Protein AF-A0A924UPP0-F1 (afdb_monomer)

Mean predicted aligned error: 12.04 Å

Radius of gyration: 32.06 Å; Cα contacts (8 Å, |Δi|>4): 84; chains: 1; bounding box: 62×45×93 Å

Solvent-accessible surface area (backbone atoms only — not comparable to full-atom values): 8945 Å² total; per-residue (Å²): 131,88,86,89,88,82,89,82,82,85,74,87,74,87,81,78,96,69,91,81,77,98,67,97,71,85,85,52,70,71,54,54,52,50,52,50,50,49,52,50,51,54,49,50,52,52,39,51,51,37,51,53,53,36,52,56,43,50,58,48,43,58,52,42,51,55,52,35,55,51,36,47,49,54,20,50,49,33,42,50,52,18,50,52,38,43,55,46,32,73,75,45,75,83,48,85,65,42,64,60,52,23,52,51,33,43,54,48,17,56,50,33,44,52,51,30,51,53,45,48,53,51,41,52,53,44,53,53,49,42,56,53,32,53,55,50,36,56,51,44,52,52,53,45,51,55,51,49,55,56,60,73,65,56,78,89,124

Foldseek 3Di:
DDDDDDDDDPDPDDDDPDDDDPDPPPDPPVVVLVVLVVVLVVLVVVLVVLVVVLVVLVVVLVVLVVVLVVLVVVLVVLVVVLVVLVVVCVVCVPPPCSVVVSVVSVVVSVVSVVVSVVSVVVSVVSVVSSVVSVVVSVVSVVVSVVSVVVSVPSDPD

Structure (mmCIF, N/CA/C/O backbone):
data_AF-A0A924UPP0-F1
#
_entry.id   AF-A0A924UPP0-F1
#
loop_
_atom_site.group_PDB
_atom_site.id
_atom_site.type_symbol
_atom_site.label_atom_id
_atom_site.label_alt_id
_atom_site.label_comp_id
_atom_site.label_asym_id
_atom_site.label_entity_id
_atom_site.label_seq_id
_atom_site.pdbx_PDB_ins_code
_atom_site.Cartn_x
_atom_site.Cartn_y
_atom_site.Cartn_z
_atom_site.occupancy
_atom_site.B_iso_or_equiv
_atom_site.auth_seq_id
_atom_site.auth_comp_id
_atom_site.auth_asym_id
_atom_site.auth_atom_id
_atom_site.pdbx_PDB_model_num
ATOM 1 N N . MET A 1 1 ? -32.178 39.591 6.980 1.00 39.19 1 MET A N 1
ATOM 2 C CA . MET A 1 1 ? -32.104 38.114 7.074 1.00 39.19 1 MET A CA 1
ATOM 3 C C . MET A 1 1 ? -31.283 37.805 8.329 1.00 39.19 1 MET A C 1
ATOM 5 O O . MET A 1 1 ? -30.131 38.192 8.328 1.00 39.19 1 MET A O 1
ATOM 9 N N . LYS A 1 2 ? -31.765 37.350 9.505 1.00 39.91 2 LYS A N 1
ATOM 10 C CA . LYS A 1 2 ? -32.700 36.247 9.848 1.00 39.91 2 LYS A CA 1
ATOM 11 C C . LYS A 1 2 ? -32.425 35.068 8.907 1.00 39.91 2 LYS A C 1
ATOM 13 O O . LYS A 1 2 ? -32.677 35.233 7.725 1.00 39.91 2 LYS A O 1
ATOM 18 N N . ILE A 1 3 ? -31.823 33.949 9.310 1.00 42.16 3 ILE A N 1
ATOM 19 C CA . ILE A 1 3 ? -32.212 32.927 10.308 1.00 42.16 3 ILE A CA 1
ATOM 20 C C . ILE A 1 3 ? -30.894 32.155 10.618 1.00 42.16 3 ILE A C 1
ATOM 22 O O . ILE A 1 3 ? -30.130 31.924 9.693 1.00 42.16 3 ILE A O 1
ATOM 26 N N . PHE A 1 4 ? -30.448 31.890 11.850 1.00 43.75 4 PHE A N 1
ATOM 27 C CA . PHE A 1 4 ? -30.910 30.806 12.720 1.00 43.75 4 PHE A CA 1
ATOM 28 C C . PHE A 1 4 ? -30.597 31.129 14.187 1.00 43.75 4 PHE A C 1
ATOM 30 O O . PHE A 1 4 ? -29.458 31.109 14.640 1.00 43.75 4 PHE A O 1
ATOM 37 N N . SER A 1 5 ? -31.673 31.410 14.913 1.00 37.94 5 SER A N 1
ATOM 38 C CA . SER A 1 5 ? -31.786 31.347 16.364 1.00 37.94 5 SER A CA 1
ATOM 39 C C . SER A 1 5 ? -32.569 30.075 16.692 1.00 37.94 5 SER A C 1
ATOM 41 O O . SER A 1 5 ? -33.613 29.853 16.072 1.00 37.94 5 SER A O 1
ATOM 43 N N . LYS A 1 6 ? -32.032 29.261 17.613 1.00 41.94 6 LYS A N 1
ATOM 44 C CA . LYS A 1 6 ? -32.682 28.315 18.553 1.00 41.94 6 LYS A CA 1
ATOM 45 C C . LYS A 1 6 ? -31.597 27.344 19.053 1.00 41.94 6 LYS A C 1
ATOM 47 O O . LYS A 1 6 ? -31.070 26.568 18.272 1.00 41.94 6 LYS A O 1
ATOM 52 N N . ILE A 1 7 ? -31.030 27.566 20.241 1.00 48.03 7 ILE A N 1
ATOM 53 C CA . ILE A 1 7 ? -31.529 27.117 21.559 1.00 48.03 7 ILE A CA 1
ATOM 54 C C . ILE A 1 7 ? -31.444 25.593 21.708 1.00 48.03 7 ILE A C 1
ATOM 56 O O . ILE A 1 7 ? -32.293 24.879 21.186 1.00 48.03 7 ILE A O 1
ATOM 60 N N . LEU A 1 8 ? -30.465 25.145 22.500 1.00 39.69 8 LEU A N 1
ATOM 61 C CA . LEU A 1 8 ? -30.649 24.141 23.555 1.00 39.69 8 LEU A CA 1
ATOM 62 C C . LEU A 1 8 ? -29.454 24.269 24.526 1.00 39.69 8 LEU A C 1
ATOM 64 O O . LEU A 1 8 ? -28.377 23.737 24.297 1.00 39.69 8 LEU A O 1
ATOM 68 N N . SER A 1 9 ? -29.496 25.239 25.437 1.00 40.44 9 SER A N 1
ATOM 69 C CA . SER A 1 9 ? -29.880 25.000 26.838 1.00 40.44 9 SER A CA 1
ATOM 70 C C . SER A 1 9 ? -29.019 23.922 27.509 1.00 40.44 9 SER A C 1
ATOM 72 O O . SER A 1 9 ? -29.487 22.821 27.780 1.00 40.44 9 SER A O 1
ATOM 74 N N . PHE A 1 10 ? -27.765 24.267 27.821 1.00 39.28 10 PHE A N 1
ATOM 75 C CA . PHE A 1 10 ? -26.988 23.592 28.865 1.00 39.28 10 PHE A CA 1
ATOM 76 C C . PHE A 1 10 ? -27.615 23.979 30.215 1.00 39.28 10 PHE A C 1
ATOM 78 O O . PHE A 1 10 ? -27.230 24.953 30.859 1.00 39.28 10 PHE A O 1
ATOM 85 N N . GLY A 1 11 ? -28.694 23.280 30.568 1.00 41.22 11 GLY A N 1
ATOM 86 C CA . GLY A 1 11 ? -29.394 23.432 31.835 1.00 41.22 11 GLY A CA 1
ATOM 87 C C . GLY A 1 11 ? -28.539 22.888 32.968 1.00 41.22 11 GLY A C 1
ATOM 88 O O . GLY A 1 11 ? -28.513 21.689 33.220 1.00 41.22 11 GLY A O 1
ATOM 89 N N . LEU A 1 12 ? -27.850 23.794 33.652 1.00 48.34 12 LEU A N 1
ATOM 90 C CA . LEU A 1 12 ? -27.335 23.595 34.997 1.00 48.34 12 LEU A CA 1
ATOM 91 C C . LEU A 1 12 ? -28.553 23.592 35.936 1.00 48.34 12 LEU A C 1
ATOM 93 O O . LEU A 1 12 ? -29.076 24.652 36.271 1.00 48.34 12 LEU A O 1
ATOM 97 N N . ILE A 1 13 ? -29.050 22.405 36.298 1.00 45.47 13 ILE A N 1
ATOM 98 C CA . ILE A 1 13 ? -30.084 22.239 37.327 1.00 45.47 13 ILE A CA 1
ATOM 99 C C . ILE A 1 13 ? -29.514 21.401 38.469 1.00 45.47 13 ILE A C 1
ATOM 101 O O . ILE A 1 13 ? -29.221 20.215 38.348 1.00 45.47 13 ILE A O 1
ATOM 105 N N . ILE A 1 14 ? -29.355 22.115 39.575 1.00 55.91 14 ILE A N 1
ATOM 106 C CA . ILE A 1 14 ? -29.095 21.681 40.940 1.00 55.91 14 ILE A CA 1
ATOM 107 C C . ILE A 1 14 ? -30.240 20.771 41.410 1.00 55.91 14 ILE A C 1
ATOM 109 O O . ILE A 1 14 ? -31.407 21.118 41.242 1.00 55.91 14 ILE A O 1
ATOM 113 N N . GLY A 1 15 ? -29.910 19.648 42.053 1.00 41.06 15 GLY A N 1
ATOM 114 C CA . GLY A 1 15 ? -30.891 18.731 42.638 1.00 41.06 15 GLY A CA 1
ATOM 115 C C . GLY A 1 15 ? -30.350 17.974 43.851 1.00 41.06 15 GLY A C 1
ATOM 116 O O . GLY A 1 15 ? -29.899 16.847 43.719 1.00 41.06 15 GLY A O 1
ATOM 117 N N . ALA A 1 16 ? -30.410 18.634 45.012 1.00 41.75 16 ALA A N 1
ATOM 118 C CA . ALA A 1 16 ? -30.513 18.078 46.368 1.00 41.75 16 ALA A CA 1
ATOM 119 C C . ALA A 1 16 ? -29.503 16.996 46.825 1.00 41.75 16 ALA A C 1
ATOM 121 O O . ALA A 1 16 ? -29.794 15.803 46.840 1.00 41.75 16 ALA A O 1
ATOM 122 N N . LEU A 1 17 ? -28.383 17.446 47.409 1.00 50.56 17 LEU A N 1
ATOM 123 C CA . LEU A 1 17 ? -27.796 16.744 48.556 1.00 50.56 17 LEU A CA 1
ATOM 124 C C . LEU A 1 17 ? -28.774 16.884 49.730 1.00 50.56 17 LEU A C 1
ATOM 126 O O . LEU A 1 17 ? -28.887 17.948 50.334 1.00 50.56 17 LEU A O 1
ATOM 130 N N . SER A 1 18 ? -29.499 15.820 50.047 1.00 42.38 18 SER A N 1
ATOM 131 C CA . SER A 1 18 ? -30.203 15.677 51.318 1.00 42.38 18 SER A CA 1
ATOM 132 C C . SER A 1 18 ? -29.704 14.406 51.984 1.00 42.38 18 SER A C 1
ATOM 134 O O . SER A 1 18 ? -29.850 13.300 51.478 1.00 42.38 18 SER A O 1
ATOM 136 N N . SER A 1 19 ? -29.036 14.626 53.108 1.00 57.25 19 SER A N 1
ATOM 137 C CA . SER A 1 19 ? -28.644 13.653 54.117 1.00 57.25 19 SER A CA 1
ATOM 138 C C . SER A 1 19 ? -29.766 12.674 54.457 1.00 57.25 19 SER A C 1
ATOM 140 O O . SER A 1 19 ? -30.859 13.135 54.762 1.00 57.25 19 SER A O 1
ATOM 142 N N . ILE A 1 20 ? -29.458 11.373 54.504 1.00 43.84 20 ILE A N 1
ATOM 143 C CA . ILE A 1 20 ? -29.822 10.406 55.559 1.00 43.84 20 ILE A CA 1
ATOM 144 C C . ILE A 1 20 ? -29.078 9.092 55.258 1.00 43.84 20 ILE A C 1
ATOM 146 O O . ILE A 1 20 ? -29.180 8.545 54.167 1.00 43.84 20 ILE A O 1
ATOM 150 N N . GLY A 1 21 ? -28.382 8.563 56.267 1.00 36.31 21 GLY A N 1
ATOM 151 C CA . GLY A 1 21 ? -28.195 7.119 56.413 1.00 36.31 21 GLY A CA 1
ATOM 152 C C . GLY A 1 21 ? -26.927 6.519 55.812 1.00 36.31 21 GLY A C 1
ATOM 153 O O . GLY A 1 21 ? -26.938 5.953 54.726 1.00 36.31 21 GLY A O 1
ATOM 154 N N . CYS A 1 22 ? -25.865 6.490 56.617 1.00 48.94 22 CYS A N 1
ATOM 155 C CA . CYS A 1 22 ? -24.883 5.414 56.558 1.00 48.94 22 CYS A CA 1
ATOM 156 C C . CYS A 1 22 ? -25.625 4.106 56.912 1.00 48.94 22 CYS A C 1
ATOM 158 O O . CYS A 1 22 ? -25.859 3.827 58.086 1.00 48.94 22 CYS A O 1
ATOM 160 N N . SER A 1 23 ? -26.092 3.354 55.912 1.00 42.84 23 SER A N 1
ATOM 161 C CA . SER A 1 23 ? -26.679 2.024 56.102 1.00 42.84 23 SER A CA 1
ATOM 162 C C . SER A 1 23 ? -25.850 1.006 55.335 1.00 42.84 23 SER A C 1
ATOM 164 O O . SER A 1 23 ? -25.693 1.070 54.116 1.00 42.84 23 SER A O 1
ATOM 166 N N . SER A 1 24 ? -25.277 0.074 56.083 1.00 42.91 24 SER A N 1
ATOM 167 C CA . SER A 1 24 ? -24.476 -1.054 55.632 1.00 42.91 24 SER A CA 1
ATOM 168 C C . SER A 1 24 ? -25.330 -2.036 54.815 1.00 42.91 24 SER A C 1
ATOM 170 O O . SER A 1 24 ? -25.753 -3.081 55.296 1.00 42.91 24 SER A O 1
ATOM 172 N N . LYS A 1 25 ? -25.565 -1.710 53.540 1.00 44.03 25 LYS A N 1
ATOM 173 C CA . LYS A 1 25 ? -25.933 -2.661 52.479 1.00 44.03 25 LYS A CA 1
ATOM 174 C C . LYS A 1 25 ? -24.947 -2.540 51.318 1.00 44.03 25 LYS A C 1
ATOM 176 O O . LYS A 1 25 ? -25.277 -2.194 50.190 1.00 44.03 25 LYS A O 1
ATOM 181 N N . VAL A 1 26 ? -23.690 -2.868 51.597 1.00 57.06 26 VAL A N 1
ATOM 182 C CA . VAL A 1 26 ? -22.838 -3.453 50.555 1.00 57.06 26 VAL A CA 1
ATOM 183 C C . VAL A 1 26 ? -23.464 -4.807 50.220 1.00 57.06 26 VAL A C 1
ATOM 185 O O . VAL A 1 26 ? -23.766 -5.535 51.162 1.00 57.06 26 VAL A O 1
ATOM 188 N N . THR A 1 27 ? -23.700 -5.135 48.938 1.00 53.84 27 THR A N 1
ATOM 189 C CA . THR A 1 27 ? -23.221 -6.415 48.345 1.00 53.84 27 THR A CA 1
ATOM 190 C C . THR A 1 27 ? -23.673 -6.768 46.914 1.00 53.84 27 THR A C 1
ATOM 192 O O . THR A 1 27 ? -23.018 -7.631 46.346 1.00 53.84 27 THR A O 1
ATOM 195 N N . SER A 1 28 ? -24.653 -6.132 46.248 1.00 54.44 28 SER A N 1
ATOM 196 C CA . SER A 1 28 ? -24.946 -6.481 44.826 1.00 54.44 28 SER A CA 1
ATOM 197 C C . SER A 1 28 ? -25.106 -5.302 43.863 1.00 54.44 28 SER A C 1
ATOM 199 O O . SER A 1 28 ? -24.312 -5.185 42.935 1.00 54.44 28 SER A O 1
ATOM 201 N N . GLN A 1 29 ? -26.039 -4.374 44.100 1.00 59.88 29 GLN A N 1
ATOM 202 C CA . GLN A 1 29 ? -26.312 -3.272 43.158 1.00 59.88 29 GLN A CA 1
ATOM 203 C C . GLN A 1 29 ? -25.094 -2.374 42.897 1.00 59.88 29 GLN A C 1
ATOM 205 O O . GLN A 1 29 ? -24.791 -2.083 41.745 1.00 59.88 29 GLN A O 1
ATOM 210 N N . ASN A 1 30 ? -24.342 -2.005 43.940 1.00 61.78 30 ASN A N 1
ATOM 211 C CA . ASN A 1 30 ? -23.107 -1.223 43.786 1.00 61.78 30 ASN A CA 1
ATOM 212 C C . ASN A 1 30 ? -22.006 -1.988 43.032 1.00 61.78 30 ASN A C 1
ATOM 214 O O . ASN A 1 30 ? -21.168 -1.380 42.380 1.00 61.78 30 ASN A O 1
ATOM 218 N N . ILE A 1 31 ? -21.989 -3.321 43.110 1.00 72.00 31 ILE A N 1
ATOM 219 C CA . ILE A 1 31 ? -21.019 -4.139 42.371 1.00 72.00 31 ILE A CA 1
ATOM 220 C C . ILE A 1 31 ? -21.419 -4.215 40.892 1.00 72.00 31 ILE A C 1
ATOM 222 O O . ILE A 1 31 ? -20.554 -4.140 40.022 1.00 72.00 31 ILE A O 1
ATOM 226 N N . ASP A 1 32 ? -22.712 -4.324 40.592 1.00 73.75 32 ASP A N 1
ATOM 227 C CA . ASP A 1 32 ? -23.212 -4.411 39.219 1.00 73.75 32 ASP A CA 1
ATOM 228 C C . ASP A 1 32 ? -23.116 -3.071 38.472 1.00 73.75 32 ASP A C 1
ATOM 230 O O . ASP A 1 32 ? -22.766 -3.046 37.285 1.00 73.75 32 ASP A O 1
ATOM 234 N N . THR A 1 33 ? -23.318 -1.944 39.162 1.00 77.06 33 THR A N 1
ATOM 235 C CA . THR A 1 33 ? -23.061 -0.609 38.601 1.00 77.06 33 THR A CA 1
ATOM 236 C C . THR A 1 33 ? -21.574 -0.394 38.332 1.00 77.06 33 THR A C 1
ATOM 238 O O . THR A 1 33 ? -21.218 0.020 37.229 1.00 77.06 33 THR A O 1
ATOM 241 N N . LEU A 1 34 ? -20.691 -0.757 39.271 1.00 81.38 34 LEU A N 1
ATOM 242 C CA . LEU A 1 34 ? -19.236 -0.684 39.080 1.00 81.38 34 LEU A CA 1
ATOM 243 C C . LEU A 1 34 ? -18.757 -1.566 37.917 1.00 81.38 34 LEU A C 1
ATOM 245 O O . LEU A 1 34 ? -17.985 -1.101 37.081 1.00 81.38 34 LEU A O 1
ATOM 249 N N . LYS A 1 35 ? -19.257 -2.803 37.796 1.00 82.19 35 LYS A N 1
ATOM 250 C CA . LYS A 1 35 ? -18.957 -3.688 36.652 1.00 82.19 35 LYS A CA 1
ATOM 251 C C . LYS A 1 35 ? -19.414 -3.089 35.322 1.00 82.19 35 LYS A C 1
ATOM 253 O O . LYS A 1 35 ? -18.716 -3.195 34.314 1.00 82.19 35 LYS A O 1
ATOM 258 N N . SER A 1 36 ? -20.581 -2.450 35.305 1.00 81.12 36 SER A N 1
ATOM 259 C CA . SER A 1 36 ? -21.106 -1.816 34.093 1.00 81.12 36 SER A CA 1
ATOM 260 C C . SER A 1 36 ? -20.291 -0.576 33.705 1.00 81.12 36 SER A C 1
ATOM 262 O O . SER A 1 36 ? -19.975 -0.384 32.530 1.00 81.12 36 SER A O 1
ATOM 264 N N . GLN A 1 37 ? -19.859 0.222 34.687 1.00 83.81 37 GLN A N 1
ATOM 265 C CA . GLN A 1 37 ? -18.926 1.334 34.480 1.00 83.81 37 GLN A CA 1
ATOM 266 C C . GLN A 1 37 ? -17.556 0.850 33.979 1.00 83.81 37 GLN A C 1
ATOM 268 O O . GLN A 1 37 ? -17.007 1.438 33.046 1.00 83.81 37 GLN A O 1
ATOM 273 N N . GLU A 1 38 ? -17.028 -0.249 34.526 1.00 88.06 38 GLU A N 1
ATOM 274 C CA . GLU A 1 38 ? -15.789 -0.878 34.053 1.00 88.06 38 GLU A CA 1
ATOM 275 C C . GLU A 1 38 ? -15.913 -1.318 32.584 1.00 88.06 38 GLU A C 1
ATOM 277 O O . GLU A 1 38 ? -15.025 -1.046 31.771 1.00 88.06 38 GLU A O 1
ATOM 282 N N . ALA A 1 39 ? -17.035 -1.942 32.208 1.00 88.50 39 ALA A N 1
ATOM 283 C CA . ALA A 1 39 ? -17.295 -2.357 30.832 1.00 88.50 39 ALA A CA 1
ATOM 284 C C . ALA A 1 39 ? -17.332 -1.162 29.861 1.00 88.50 39 ALA A C 1
ATOM 286 O O . ALA A 1 39 ? -16.715 -1.217 28.790 1.00 88.50 39 ALA A O 1
ATOM 287 N N . VAL A 1 40 ? -17.992 -0.063 30.249 1.00 89.19 40 VAL A N 1
ATOM 288 C CA . VAL A 1 40 ? -18.021 1.191 29.475 1.00 89.19 40 VAL A CA 1
ATOM 289 C C . VAL A 1 40 ? -16.620 1.788 29.347 1.00 89.19 40 VAL A C 1
ATOM 291 O O . VAL A 1 40 ? -16.220 2.177 28.245 1.00 89.19 40 VAL A O 1
ATOM 294 N N . LEU A 1 41 ? -15.844 1.827 30.432 1.00 91.81 41 LEU A N 1
ATOM 295 C CA . LEU A 1 41 ? -14.480 2.350 30.415 1.00 91.81 41 LEU A CA 1
ATOM 296 C C . LEU A 1 41 ? -13.582 1.519 29.491 1.00 91.81 41 LEU A C 1
ATOM 298 O O . LEU A 1 41 ? -12.891 2.069 28.633 1.00 91.81 41 LEU A O 1
ATOM 302 N N . LYS A 1 42 ? -13.637 0.187 29.597 1.00 93.56 42 LYS A N 1
ATOM 303 C CA . LYS A 1 42 ? -12.857 -0.733 28.759 1.00 93.56 42 LYS A CA 1
ATOM 304 C C . LYS A 1 42 ? -13.181 -0.565 27.274 1.00 93.56 42 LYS A C 1
ATOM 306 O O . LYS A 1 42 ? -12.262 -0.473 26.458 1.00 93.56 42 LYS A O 1
ATOM 311 N N . LYS A 1 43 ? -14.466 -0.487 26.916 1.00 92.94 43 LYS A N 1
ATOM 312 C CA . LYS A 1 43 ? -14.907 -0.254 25.530 1.00 92.94 43 LYS A CA 1
ATOM 313 C C . LYS A 1 43 ? -14.520 1.138 25.028 1.00 92.94 43 LYS A C 1
ATOM 315 O O . LYS A 1 43 ? -14.086 1.259 23.887 1.00 92.94 43 LYS A O 1
ATOM 320 N N . THR A 1 44 ? -14.579 2.164 25.878 1.00 93.44 44 THR A N 1
ATOM 321 C CA . THR A 1 44 ? -14.105 3.521 25.544 1.00 93.44 44 THR A CA 1
ATOM 322 C C . THR A 1 44 ? -12.605 3.524 25.246 1.00 93.44 44 THR A C 1
ATOM 324 O O . THR A 1 44 ? -12.172 4.074 24.236 1.00 93.44 44 THR A O 1
ATOM 327 N N . THR A 1 45 ? -11.803 2.845 26.069 1.00 95.69 45 THR A N 1
ATOM 328 C CA . THR A 1 45 ? -10.359 2.697 25.836 1.00 95.69 45 THR A CA 1
ATOM 329 C C . THR A 1 45 ? -10.072 1.950 24.533 1.00 95.69 45 THR A C 1
ATOM 331 O O . THR A 1 45 ? -9.222 2.375 23.752 1.00 95.69 45 THR A O 1
ATOM 334 N N . GLN A 1 46 ? -10.803 0.867 24.246 1.00 95.25 46 GLN A N 1
ATOM 335 C CA . GLN A 1 46 ? -10.690 0.148 22.970 1.00 95.25 46 GLN A CA 1
ATOM 336 C C . GLN A 1 46 ? -11.037 1.040 21.773 1.00 95.25 46 GLN A C 1
ATOM 338 O O . GLN A 1 46 ? -10.295 1.051 20.792 1.00 95.25 46 GLN A O 1
ATOM 343 N N . LEU A 1 47 ? -12.114 1.821 21.873 1.00 96.38 47 LEU A N 1
ATOM 344 C CA . LEU A 1 47 ? -12.518 2.770 20.842 1.00 96.38 47 LEU A CA 1
ATOM 345 C C . LEU A 1 47 ? -11.422 3.807 20.572 1.00 96.38 47 LEU A C 1
ATOM 347 O O . LEU A 1 47 ? -11.061 4.038 19.419 1.00 96.38 47 LEU A O 1
ATOM 351 N N . ASN A 1 48 ? -10.854 4.389 21.628 1.00 96.62 48 ASN A N 1
ATOM 352 C CA . ASN A 1 48 ? -9.768 5.358 21.510 1.00 96.62 48 ASN A CA 1
ATOM 353 C C . ASN A 1 48 ? -8.527 4.740 20.855 1.00 96.62 48 ASN A C 1
ATOM 355 O O . ASN A 1 48 ? -7.914 5.368 19.993 1.00 96.62 48 ASN A O 1
ATOM 359 N N . ASN A 1 49 ? -8.193 3.491 21.192 1.00 97.88 49 ASN A N 1
ATOM 360 C CA . ASN A 1 49 ? -7.089 2.771 20.557 1.00 97.88 49 ASN A CA 1
ATOM 361 C C . ASN A 1 49 ? -7.336 2.539 19.059 1.00 97.88 49 ASN A C 1
ATOM 363 O O . ASN A 1 49 ? -6.427 2.760 18.259 1.00 97.88 49 ASN A O 1
ATOM 367 N N . TYR A 1 50 ? -8.552 2.146 18.660 1.00 97.75 50 TYR A N 1
ATOM 368 C CA . TYR A 1 50 ? -8.894 1.985 17.243 1.00 97.75 50 TYR A CA 1
ATOM 369 C C . TYR A 1 50 ? -8.856 3.307 16.480 1.00 97.75 50 TYR A C 1
ATOM 371 O O . TYR A 1 50 ? -8.324 3.336 15.372 1.00 97.75 50 TYR A O 1
ATOM 379 N N . LYS A 1 51 ? -9.339 4.405 17.074 1.00 96.94 51 LYS A N 1
ATOM 380 C CA . LYS A 1 51 ? -9.245 5.749 16.483 1.00 96.94 51 LYS A CA 1
ATOM 381 C C . LYS A 1 51 ? -7.791 6.193 16.324 1.00 96.94 51 LYS A C 1
ATOM 383 O O . LYS A 1 51 ? -7.399 6.610 15.242 1.00 96.94 51 LYS A O 1
ATOM 388 N N . LEU A 1 52 ? -6.963 6.017 17.354 1.00 98.06 52 LEU A N 1
ATOM 389 C CA . LEU A 1 52 ? -5.534 6.330 17.283 1.00 98.06 52 LEU A CA 1
ATOM 390 C C . LEU A 1 52 ? -4.829 5.516 16.187 1.00 98.06 52 LEU A C 1
ATOM 392 O O . LEU A 1 52 ? -4.013 6.043 15.432 1.00 98.06 52 LEU A O 1
ATOM 396 N N . GLU A 1 53 ? -5.113 4.216 16.101 1.00 97.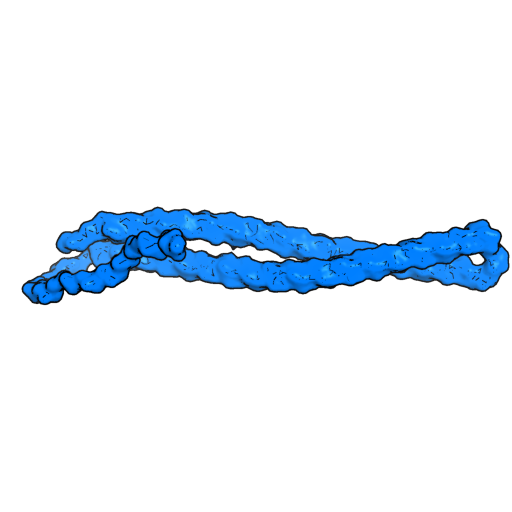62 53 GLU A N 1
ATOM 397 C CA . GLU A 1 53 ? -4.527 3.356 15.076 1.00 97.62 53 GLU A CA 1
ATOM 398 C C . GLU A 1 53 ? -5.020 3.730 13.672 1.00 97.62 53 GLU A C 1
ATOM 400 O O . GLU A 1 53 ? -4.229 3.707 12.726 1.00 97.62 53 GLU A O 1
ATOM 405 N N . LEU A 1 54 ? -6.290 4.112 13.529 1.00 97.81 54 LEU A N 1
ATOM 406 C CA . LEU A 1 54 ? -6.859 4.605 12.278 1.00 97.81 54 LEU A CA 1
ATOM 407 C C . LEU A 1 54 ? -6.110 5.852 11.797 1.00 97.81 54 LEU A C 1
ATOM 409 O O . LEU A 1 54 ? -5.596 5.835 10.681 1.00 97.81 54 LEU A O 1
ATOM 413 N N . GLU A 1 55 ? -5.947 6.863 12.653 1.00 97.06 55 GLU A N 1
ATOM 414 C CA . GLU A 1 55 ? -5.208 8.092 12.324 1.00 97.06 55 GLU A CA 1
ATOM 415 C C . GLU A 1 55 ? -3.757 7.803 11.916 1.00 97.06 55 GLU A C 1
ATOM 417 O O . GLU A 1 55 ? -3.276 8.284 10.889 1.00 97.06 55 GLU A O 1
ATOM 422 N N . LYS A 1 56 ? -3.061 6.924 12.652 1.00 98.06 56 LYS A N 1
ATOM 423 C CA . LYS A 1 56 ? -1.700 6.493 12.283 1.00 98.06 56 LYS A CA 1
ATOM 424 C C . LYS A 1 56 ? -1.652 5.857 10.892 1.00 98.06 56 LYS A C 1
ATOM 426 O O . LYS A 1 56 ? -0.701 6.086 10.144 1.00 98.06 56 LYS A O 1
ATOM 431 N N . ASN A 1 57 ? -2.648 5.040 10.542 1.00 97.69 57 ASN A N 1
ATOM 432 C CA . ASN A 1 57 ? -2.703 4.409 9.224 1.00 97.69 57 ASN A CA 1
ATOM 433 C C . ASN A 1 57 ? -3.113 5.394 8.122 1.00 97.69 57 ASN A C 1
ATOM 435 O O . ASN A 1 57 ? -2.595 5.257 7.021 1.00 97.69 57 ASN A O 1
ATOM 439 N N . LEU A 1 58 ? -3.952 6.397 8.401 1.00 97.50 58 LEU A N 1
ATOM 440 C CA . LEU A 1 58 ? -4.285 7.469 7.453 1.00 97.50 58 LEU A CA 1
ATOM 441 C C . LEU A 1 58 ? -3.058 8.327 7.121 1.00 97.50 58 LEU A C 1
ATOM 443 O O . LEU A 1 58 ? -2.749 8.537 5.951 1.00 97.50 58 LEU A O 1
ATOM 447 N N . VAL A 1 59 ? -2.281 8.733 8.130 1.00 97.94 59 VAL A N 1
ATOM 448 C CA . VAL A 1 59 ? -1.009 9.445 7.907 1.00 97.94 59 VAL A CA 1
ATOM 449 C C . VAL A 1 59 ? -0.047 8.589 7.077 1.00 97.94 59 VAL A C 1
ATOM 451 O O . VAL A 1 59 ? 0.547 9.065 6.109 1.00 97.94 59 VAL A O 1
ATOM 454 N N . ARG A 1 60 ? 0.0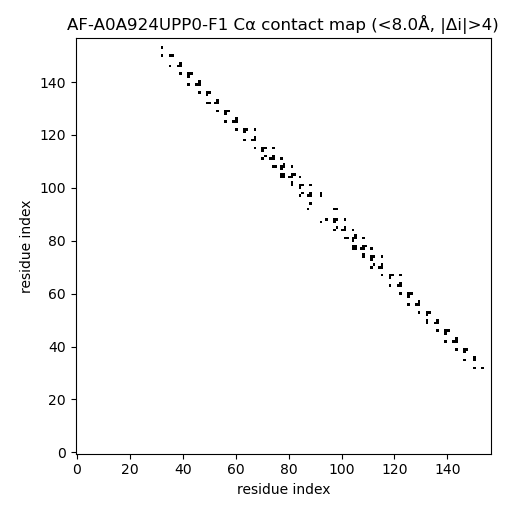71 7.297 7.408 1.00 97.38 60 ARG A N 1
ATOM 455 C CA . ARG A 1 60 ? 0.896 6.355 6.640 1.00 97.38 60 ARG A CA 1
ATOM 456 C C . ARG A 1 60 ? 0.404 6.182 5.201 1.00 97.38 60 ARG A C 1
ATOM 458 O O . ARG A 1 60 ? 1.235 6.083 4.304 1.00 97.38 60 ARG A O 1
ATOM 465 N N . GLN A 1 61 ? -0.908 6.129 4.981 1.00 98.00 61 GLN A N 1
ATOM 466 C CA . GLN A 1 61 ? -1.518 6.040 3.656 1.00 98.00 61 GLN A CA 1
ATOM 467 C C . GLN A 1 61 ? -1.137 7.260 2.819 1.00 98.00 61 GLN A C 1
ATOM 469 O O . GLN A 1 61 ? -0.660 7.082 1.708 1.00 98.00 61 GLN A O 1
ATOM 474 N N . ILE A 1 62 ? -1.258 8.474 3.366 1.00 97.12 62 ILE A N 1
ATOM 475 C CA . ILE A 1 62 ? -0.890 9.713 2.663 1.00 97.12 62 ILE A CA 1
ATOM 476 C C . ILE A 1 62 ? 0.576 9.678 2.216 1.00 97.12 62 ILE A C 1
ATOM 478 O O . ILE A 1 62 ? 0.876 10.033 1.076 1.00 97.12 62 ILE A O 1
ATOM 482 N N . GLN A 1 63 ? 1.489 9.235 3.087 1.00 96.94 63 GLN A N 1
ATOM 483 C CA . GLN A 1 63 ? 2.902 9.123 2.722 1.00 96.94 63 GLN A CA 1
ATOM 484 C C . GLN A 1 63 ? 3.130 8.051 1.649 1.00 96.94 63 GLN A C 1
ATOM 486 O O . GLN A 1 63 ? 3.765 8.326 0.636 1.00 96.94 63 GLN A O 1
ATOM 491 N N . LEU A 1 64 ? 2.561 6.855 1.830 1.00 97.75 64 LEU A N 1
ATOM 492 C CA . LEU A 1 64 ? 2.690 5.767 0.858 1.00 97.75 64 LEU A CA 1
ATOM 493 C C . LEU A 1 64 ? 2.090 6.122 -0.502 1.00 97.75 64 LEU A C 1
ATOM 495 O O . LEU A 1 64 ? 2.643 5.705 -1.510 1.00 97.75 64 LEU A O 1
ATOM 499 N N . THR A 1 65 ? 1.002 6.890 -0.554 1.00 98.00 65 THR A N 1
ATOM 500 C CA . THR A 1 65 ? 0.424 7.370 -1.814 1.00 98.00 65 THR A CA 1
ATOM 501 C C . THR A 1 65 ? 1.429 8.227 -2.579 1.00 98.00 65 THR A C 1
ATOM 503 O O . THR A 1 65 ? 1.655 7.978 -3.759 1.00 98.00 65 THR A O 1
ATOM 506 N N . LYS A 1 66 ? 2.108 9.168 -1.907 1.00 98.00 66 LYS A N 1
ATOM 507 C CA . LYS A 1 66 ? 3.157 9.990 -2.537 1.00 98.00 66 LYS A CA 1
ATOM 508 C C . LYS A 1 66 ? 4.322 9.136 -3.041 1.00 98.00 66 LYS A C 1
ATOM 510 O O . LYS A 1 66 ? 4.801 9.340 -4.156 1.00 98.00 66 LYS A O 1
ATOM 515 N N . ASP A 1 67 ? 4.752 8.162 -2.241 1.00 97.62 67 ASP A N 1
ATOM 516 C CA . ASP A 1 67 ? 5.846 7.259 -2.607 1.00 97.62 67 ASP A CA 1
ATOM 517 C C . ASP A 1 67 ? 5.458 6.374 -3.808 1.00 97.62 67 ASP A C 1
ATOM 519 O O . ASP A 1 67 ? 6.255 6.190 -4.728 1.00 97.62 67 ASP A O 1
ATOM 523 N N . VAL A 1 68 ? 4.216 5.870 -3.834 1.00 98.19 68 VAL A N 1
ATOM 524 C CA . VAL A 1 68 ? 3.631 5.099 -4.943 1.00 98.19 68 VAL A CA 1
ATOM 525 C C . VAL A 1 68 ? 3.557 5.938 -6.219 1.00 98.19 68 VAL A C 1
ATOM 527 O O . VAL A 1 68 ? 3.945 5.465 -7.285 1.00 98.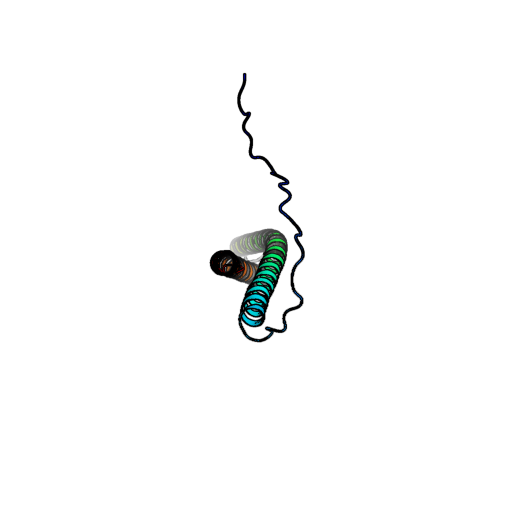19 68 VAL A O 1
ATOM 530 N N . GLU A 1 69 ? 3.111 7.189 -6.135 1.00 97.88 69 GLU A N 1
ATOM 531 C CA . GLU A 1 69 ? 3.084 8.101 -7.281 1.00 97.88 69 GLU A CA 1
ATOM 532 C C . GLU A 1 69 ? 4.491 8.381 -7.823 1.00 97.88 69 GLU A C 1
ATOM 534 O O . GLU A 1 69 ? 4.698 8.374 -9.038 1.00 97.88 69 GLU A O 1
ATOM 539 N N . SER A 1 70 ? 5.478 8.598 -6.947 1.00 98.06 70 SER A N 1
ATOM 540 C CA . SER A 1 70 ? 6.874 8.792 -7.362 1.00 98.06 70 SER A CA 1
ATOM 541 C C . SER A 1 70 ? 7.423 7.560 -8.075 1.00 98.06 70 SER A C 1
ATOM 543 O O . SER A 1 70 ? 7.861 7.656 -9.221 1.00 98.06 70 SER A O 1
ATOM 545 N N . ILE A 1 71 ? 7.326 6.383 -7.450 1.00 97.81 71 ILE A N 1
ATOM 546 C CA . ILE A 1 71 ? 7.910 5.160 -8.010 1.00 97.81 71 ILE A CA 1
ATOM 547 C C . ILE A 1 71 ? 7.181 4.695 -9.277 1.00 97.81 71 ILE A C 1
ATOM 549 O O . ILE A 1 71 ? 7.808 4.138 -10.173 1.00 97.81 71 ILE A O 1
ATOM 553 N N . ASN A 1 72 ? 5.869 4.934 -9.392 1.00 98.25 72 ASN A N 1
ATOM 554 C CA . ASN A 1 72 ? 5.118 4.619 -10.607 1.00 98.25 72 ASN A CA 1
ATOM 555 C C . ASN A 1 72 ? 5.561 5.523 -11.769 1.00 98.25 72 ASN A C 1
ATOM 557 O O . ASN A 1 72 ? 5.672 5.043 -12.899 1.00 98.25 72 ASN A O 1
ATOM 561 N N . ARG A 1 73 ? 5.865 6.804 -11.505 1.00 98.38 73 ARG A N 1
ATOM 562 C CA . ARG A 1 73 ? 6.451 7.710 -12.508 1.00 98.38 73 ARG A CA 1
ATOM 563 C C . ARG A 1 73 ? 7.846 7.254 -12.930 1.00 98.38 73 ARG A C 1
ATOM 565 O O . ARG A 1 73 ? 8.096 7.148 -14.125 1.00 98.38 73 ARG A O 1
ATOM 572 N N . GLU A 1 74 ? 8.715 6.918 -11.980 1.00 98.00 74 GLU A N 1
ATOM 573 C CA . GLU A 1 74 ? 10.069 6.406 -12.257 1.00 98.00 74 GLU A CA 1
ATOM 574 C C . GLU A 1 74 ? 10.049 5.093 -13.052 1.00 98.00 74 GLU A C 1
ATOM 576 O O . GLU A 1 74 ? 10.794 4.936 -14.022 1.00 98.00 74 GLU A O 1
ATOM 581 N N . ALA A 1 75 ? 9.164 4.160 -12.687 1.00 98.38 75 ALA A N 1
ATOM 582 C CA . ALA A 1 75 ? 8.992 2.902 -13.405 1.00 98.38 75 ALA A CA 1
ATOM 583 C C . ALA A 1 75 ? 8.466 3.129 -14.830 1.00 98.38 75 ALA A C 1
ATOM 585 O O . ALA A 1 75 ? 8.924 2.471 -15.765 1.00 98.38 75 ALA A O 1
ATOM 586 N N . SER A 1 76 ? 7.545 4.082 -15.011 1.00 98.31 76 SER A N 1
ATOM 587 C CA . SER A 1 76 ? 7.021 4.450 -16.332 1.00 98.31 76 SER A CA 1
ATOM 588 C C . SER A 1 76 ? 8.099 5.089 -17.208 1.00 98.31 76 SER A C 1
ATOM 590 O O . SER A 1 76 ? 8.253 4.696 -18.362 1.00 98.31 76 SER A O 1
ATOM 592 N N . ALA A 1 77 ? 8.890 6.012 -16.652 1.00 98.44 77 ALA A N 1
ATOM 593 C CA . ALA A 1 77 ? 10.017 6.633 -17.345 1.00 98.44 77 ALA A CA 1
ATOM 594 C C . ALA A 1 77 ? 11.063 5.587 -17.759 1.00 98.44 77 ALA A C 1
ATOM 596 O O . ALA A 1 77 ? 11.384 5.472 -18.937 1.00 98.44 77 ALA A O 1
ATOM 597 N N . SER A 1 78 ? 11.493 4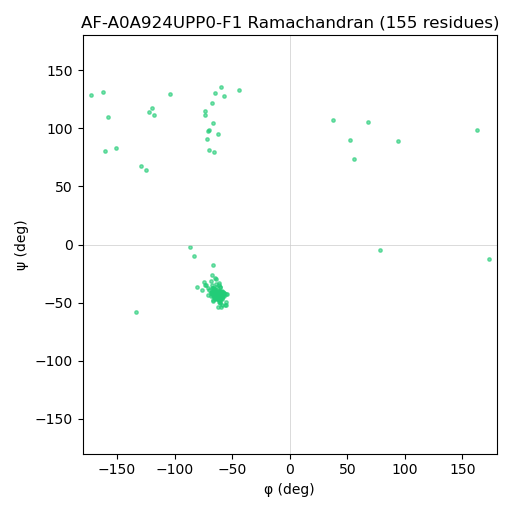.730 -16.828 1.00 98.06 78 SER A N 1
ATOM 598 C CA . SER A 1 78 ? 12.457 3.660 -17.119 1.00 98.06 78 SER A CA 1
ATOM 599 C C . SER A 1 78 ? 11.942 2.675 -18.174 1.00 98.06 78 SER A C 1
ATOM 601 O O . SER A 1 78 ? 12.710 2.188 -19.004 1.00 98.06 78 SER A O 1
ATOM 603 N N . SER A 1 79 ? 10.638 2.378 -18.165 1.00 98.31 79 SER A N 1
ATOM 604 C CA . SER A 1 79 ? 10.003 1.556 -19.200 1.00 98.31 79 SER A CA 1
ATOM 605 C C . SER A 1 79 ? 10.037 2.238 -20.569 1.00 98.31 79 SER A C 1
ATOM 607 O O . SER A 1 79 ? 10.339 1.578 -21.562 1.00 98.31 79 SER A O 1
ATOM 609 N N . SER A 1 80 ? 9.753 3.542 -20.627 1.00 98.25 80 SER A N 1
ATOM 610 C CA . SER A 1 80 ? 9.828 4.333 -21.860 1.00 98.25 80 SER A CA 1
ATOM 611 C C . SER A 1 80 ? 11.254 4.369 -22.414 1.00 98.25 80 SER A C 1
ATOM 613 O O . SER A 1 80 ? 11.458 4.081 -23.591 1.00 98.25 80 SER A O 1
ATOM 615 N N . ASP A 1 81 ? 12.253 4.614 -21.564 1.00 97.69 81 ASP A N 1
ATOM 616 C CA . ASP A 1 81 ? 13.668 4.637 -21.956 1.00 97.69 81 ASP A CA 1
ATOM 617 C C . ASP A 1 81 ? 14.126 3.281 -22.512 1.00 97.69 81 ASP A C 1
ATOM 619 O O . ASP A 1 81 ? 14.835 3.199 -23.521 1.00 97.69 81 ASP A O 1
ATOM 623 N N . ALA A 1 82 ? 13.702 2.185 -21.873 1.00 97.75 82 ALA A N 1
ATOM 624 C CA . ALA A 1 82 ? 13.997 0.835 -22.340 1.00 97.75 82 ALA A CA 1
ATOM 625 C C . ALA A 1 82 ? 13.371 0.559 -23.718 1.00 97.75 82 ALA A C 1
ATOM 627 O O . ALA A 1 82 ? 14.037 -0.012 -24.588 1.00 97.75 82 ALA A O 1
ATOM 628 N N . GLN A 1 83 ? 12.124 0.991 -23.934 1.00 97.75 83 GLN A N 1
ATOM 629 C CA . GLN A 1 83 ? 11.434 0.876 -25.222 1.00 97.75 83 GLN A CA 1
ATOM 630 C C . GLN A 1 83 ? 12.107 1.716 -26.308 1.00 97.75 83 GLN A C 1
ATOM 632 O O . GLN A 1 83 ? 12.333 1.215 -27.409 1.00 97.75 83 GLN A O 1
ATOM 637 N N . GLU A 1 84 ? 12.485 2.958 -26.005 1.00 97.25 84 GLU A N 1
ATOM 638 C CA . GLU A 1 84 ? 13.174 3.831 -26.952 1.00 97.25 84 GLU A CA 1
ATOM 639 C C . GLU A 1 84 ? 14.515 3.224 -27.379 1.00 97.25 84 GLU A C 1
ATOM 641 O O . GLU A 1 84 ? 14.795 3.095 -28.575 1.00 97.25 84 GLU A O 1
ATOM 646 N N . LEU A 1 85 ? 15.330 2.783 -26.413 1.00 95.62 85 LEU A N 1
ATOM 647 C CA . LEU A 1 85 ? 16.610 2.136 -26.692 1.00 95.62 85 LEU A CA 1
ATOM 648 C C . LEU A 1 85 ? 16.431 0.841 -27.483 1.00 95.62 85 LEU A C 1
ATOM 650 O O . LEU A 1 85 ? 17.200 0.590 -28.406 1.00 95.62 85 LEU A O 1
ATOM 654 N N . SER A 1 86 ? 15.413 0.039 -27.168 1.00 95.44 86 SER A N 1
ATOM 655 C CA . SER A 1 86 ? 15.081 -1.160 -27.943 1.00 95.44 86 SER A CA 1
ATOM 656 C C . SER A 1 86 ? 14.706 -0.814 -29.390 1.00 95.44 86 SER A C 1
ATOM 658 O O . SER A 1 86 ? 15.249 -1.395 -30.331 1.00 95.44 86 SER A O 1
ATOM 660 N N . GLY A 1 87 ? 13.873 0.210 -29.593 1.00 95.69 87 GLY A N 1
ATOM 661 C CA . GLY A 1 87 ? 13.518 0.708 -30.922 1.00 95.69 87 GLY A CA 1
ATOM 662 C C . GLY A 1 87 ? 14.710 1.292 -31.686 1.00 95.69 87 GLY A C 1
ATOM 663 O O . GLY A 1 87 ? 14.753 1.227 -32.915 1.00 95.69 87 GLY A O 1
ATOM 664 N N . ARG A 1 88 ? 15.709 1.852 -30.994 1.00 94.75 88 ARG A N 1
ATOM 665 C CA . ARG A 1 88 ? 16.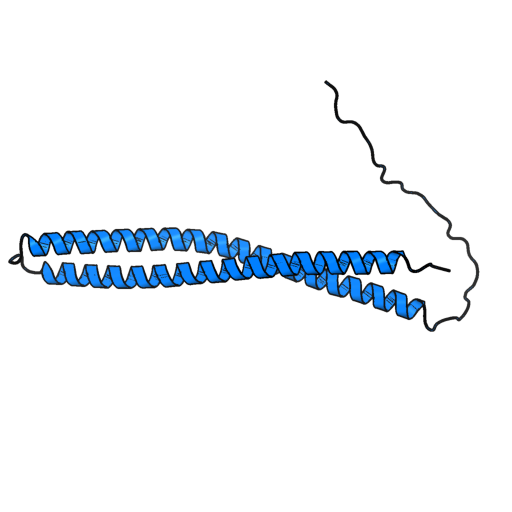980 2.264 -31.609 1.00 94.75 88 ARG A CA 1
ATOM 666 C C . ARG A 1 88 ? 17.833 1.062 -32.015 1.00 94.75 88 ARG A C 1
ATOM 668 O O . ARG A 1 88 ? 18.318 1.065 -33.141 1.00 94.75 88 ARG A O 1
ATOM 675 N N . VAL A 1 89 ? 17.942 0.026 -31.175 1.00 94.62 89 VAL A N 1
ATOM 676 C CA . VAL A 1 89 ? 18.649 -1.227 -31.521 1.00 94.62 89 VAL A CA 1
ATOM 677 C C . VAL A 1 89 ? 18.028 -1.862 -32.760 1.00 94.62 89 VAL A C 1
ATOM 679 O O . VAL A 1 89 ? 18.748 -2.279 -33.659 1.00 94.62 89 VAL A O 1
ATOM 682 N N . SER A 1 90 ? 16.695 -1.887 -32.841 1.00 94.62 90 SER A N 1
ATOM 683 C CA . SER A 1 90 ? 15.989 -2.440 -33.999 1.00 94.62 90 SER A CA 1
ATOM 684 C C . SER A 1 90 ? 16.250 -1.659 -35.289 1.00 94.62 90 SER A C 1
ATOM 686 O O . SER A 1 90 ? 16.257 -2.259 -36.360 1.00 94.62 90 SER A O 1
ATOM 688 N N . ARG A 1 91 ? 16.431 -0.335 -35.206 1.00 95.44 91 ARG A N 1
ATOM 689 C CA . ARG A 1 91 ? 16.710 0.523 -36.368 1.00 95.44 91 ARG A CA 1
ATOM 690 C C . ARG A 1 91 ? 18.182 0.481 -36.780 1.00 95.44 91 ARG A C 1
ATOM 692 O O . ARG A 1 91 ? 18.468 0.487 -37.970 1.00 95.44 91 ARG A O 1
ATOM 699 N N . ASN A 1 92 ? 19.092 0.396 -35.809 1.00 92.50 92 ASN A N 1
ATOM 700 C CA . ASN A 1 92 ? 20.542 0.443 -36.006 1.00 92.50 92 ASN A CA 1
ATOM 701 C C . ASN A 1 92 ? 21.247 -0.737 -35.298 1.00 92.50 92 ASN A C 1
ATOM 703 O O . ASN A 1 92 ? 22.006 -0.525 -34.348 1.00 92.50 92 ASN A O 1
ATOM 707 N N . PRO A 1 93 ? 21.044 -1.991 -35.744 1.00 86.38 93 PRO A N 1
ATOM 708 C CA . PRO A 1 93 ? 21.547 -3.175 -35.037 1.00 86.38 93 PRO A CA 1
ATOM 709 C C . PRO A 1 93 ? 23.081 -3.292 -35.009 1.00 86.38 93 PRO A C 1
ATOM 711 O O . PRO A 1 93 ? 23.624 -4.016 -34.180 1.00 86.38 93 PRO A O 1
ATOM 714 N N . GLY A 1 94 ? 23.786 -2.574 -35.890 1.00 86.31 94 GLY A N 1
ATOM 715 C CA . GLY A 1 94 ? 25.251 -2.537 -35.948 1.00 86.31 94 GLY A CA 1
ATOM 716 C C . GLY A 1 94 ? 25.913 -1.493 -35.039 1.00 86.31 94 GLY A C 1
ATOM 717 O O . GLY A 1 94 ? 27.140 -1.408 -35.022 1.00 86.31 94 GLY A O 1
ATOM 718 N N . GLU A 1 95 ? 25.149 -0.679 -34.299 1.00 89.88 95 GLU A N 1
ATOM 719 C CA . GLU A 1 95 ? 25.728 0.358 -33.439 1.00 89.88 95 GLU A CA 1
ATOM 720 C C . GLU A 1 95 ? 26.378 -0.260 -32.187 1.00 89.88 95 GLU A C 1
ATOM 722 O O . GLU A 1 95 ? 25.718 -0.840 -31.315 1.00 89.88 95 GLU A O 1
ATOM 727 N N . SER A 1 96 ? 27.703 -0.123 -32.090 1.00 87.56 96 SER A N 1
ATOM 728 C CA . SER A 1 96 ? 28.498 -0.730 -31.021 1.00 87.56 96 SER A CA 1
ATOM 729 C C . SER A 1 96 ? 28.022 -0.302 -29.628 1.00 87.56 96 SER A C 1
ATOM 731 O O . SER A 1 96 ? 27.876 0.878 -29.309 1.00 87.56 96 SER A O 1
ATOM 733 N N . GLY A 1 97 ? 27.777 -1.290 -28.765 1.00 89.00 97 GLY A N 1
ATOM 734 C CA . GLY A 1 97 ? 27.369 -1.079 -27.377 1.00 89.00 97 GLY A CA 1
ATOM 735 C C . GLY A 1 97 ? 25.893 -0.721 -27.170 1.00 89.00 97 GLY A C 1
ATOM 736 O O . GLY A 1 97 ? 25.460 -0.682 -26.015 1.00 89.00 97 GLY A O 1
ATOM 737 N N . MET A 1 98 ? 25.096 -0.520 -28.226 1.00 92.50 98 MET A N 1
ATOM 738 C CA . MET A 1 98 ? 23.679 -0.169 -28.084 1.00 92.50 98 MET A CA 1
ATOM 739 C C . MET A 1 98 ? 22.849 -1.312 -27.486 1.00 92.50 98 MET A C 1
ATOM 741 O O . MET A 1 98 ? 22.072 -1.083 -26.559 1.00 92.50 98 MET A O 1
ATOM 745 N N . ALA A 1 99 ? 23.079 -2.551 -27.928 1.00 92.62 99 ALA A N 1
ATOM 746 C CA . ALA A 1 99 ? 22.421 -3.735 -27.370 1.00 92.62 99 ALA A CA 1
ATOM 747 C C . ALA A 1 99 ? 22.665 -3.868 -25.854 1.00 92.62 99 ALA A C 1
ATOM 749 O O . ALA A 1 99 ? 21.741 -4.112 -25.080 1.00 92.62 99 ALA A O 1
ATOM 750 N N . ASN A 1 100 ? 23.898 -3.605 -25.407 1.00 95.25 100 ASN A N 1
ATOM 751 C CA . ASN A 1 100 ? 24.248 -3.635 -23.986 1.00 95.25 100 ASN A CA 1
ATOM 752 C C . ASN A 1 100 ? 23.542 -2.531 -23.189 1.00 95.25 100 ASN A C 1
ATOM 754 O O . ASN A 1 100 ? 23.070 -2.788 -22.081 1.00 95.25 100 ASN A O 1
ATOM 758 N N . ARG A 1 101 ? 23.443 -1.311 -23.734 1.00 95.12 101 ARG A N 1
ATOM 759 C CA . ARG A 1 101 ? 22.700 -0.211 -23.093 1.00 95.12 101 ARG A CA 1
ATOM 760 C C . ARG A 1 101 ? 21.207 -0.527 -23.001 1.00 95.12 101 ARG A C 1
ATOM 762 O O . ARG A 1 101 ? 20.636 -0.373 -21.926 1.00 95.12 101 ARG A O 1
ATOM 769 N N . SER A 1 102 ? 20.606 -1.036 -24.079 1.00 96.38 102 SER A N 1
ATOM 770 C CA . SER A 1 102 ? 19.199 -1.459 -24.110 1.00 96.38 102 SER A CA 1
ATOM 771 C C . SER A 1 102 ? 18.911 -2.572 -23.094 1.00 96.38 102 SER A C 1
ATOM 773 O O . SER A 1 102 ? 17.938 -2.487 -22.342 1.00 96.38 102 SER A O 1
ATOM 775 N N . ASN A 1 103 ? 19.797 -3.567 -22.980 1.00 96.62 103 ASN A N 1
ATOM 776 C CA . ASN A 1 103 ? 19.671 -4.625 -21.976 1.00 96.62 103 ASN A CA 1
ATOM 777 C C . ASN A 1 103 ? 19.744 -4.067 -20.543 1.00 96.62 103 ASN A C 1
ATOM 779 O O . ASN A 1 103 ? 18.912 -4.403 -19.702 1.00 96.62 103 ASN A O 1
ATOM 783 N N . ARG A 1 104 ? 20.690 -3.160 -20.256 1.00 97.62 104 ARG A N 1
ATOM 784 C CA . ARG A 1 104 ? 20.790 -2.503 -18.938 1.00 97.62 104 ARG A CA 1
ATOM 785 C C . ARG A 1 104 ? 19.538 -1.690 -18.604 1.00 97.62 104 ARG A C 1
ATOM 787 O O . ARG A 1 104 ? 19.032 -1.814 -17.492 1.00 97.62 104 ARG A O 1
ATOM 794 N N . ALA A 1 105 ? 19.021 -0.914 -19.557 1.00 97.56 105 ALA A N 1
ATOM 795 C CA . ALA A 1 105 ? 17.788 -0.146 -19.382 1.00 97.56 105 ALA A CA 1
ATOM 796 C C . ALA A 1 105 ? 16.584 -1.063 -19.113 1.00 97.56 105 ALA A C 1
ATOM 798 O O . ALA A 1 105 ? 15.832 -0.833 -18.172 1.00 97.56 105 ALA A O 1
ATOM 799 N N . SER A 1 106 ? 16.466 -2.171 -19.849 1.00 97.88 106 SER A N 1
ATOM 800 C CA . SER A 1 106 ? 15.406 -3.169 -19.641 1.00 97.88 106 SER A CA 1
ATOM 801 C C . SER A 1 106 ? 15.481 -3.816 -18.253 1.00 97.88 106 SER A C 1
ATOM 803 O O . SER A 1 106 ? 14.468 -3.981 -17.574 1.00 97.88 106 SER A O 1
ATOM 805 N N . GLN A 1 107 ? 16.689 -4.147 -17.786 1.00 98.38 107 GLN A N 1
ATOM 806 C CA . GLN A 1 107 ? 16.896 -4.670 -16.433 1.00 98.38 107 GLN A CA 1
ATOM 807 C C . GLN A 1 107 ? 16.541 -3.644 -15.356 1.00 98.38 107 GLN A C 1
ATOM 809 O O . GLN A 1 107 ? 15.996 -4.018 -14.315 1.00 98.38 107 GLN A O 1
ATOM 814 N N . GLN A 1 108 ? 16.850 -2.368 -15.588 1.00 98.25 108 GLN A N 1
ATOM 815 C CA . GLN A 1 108 ? 16.503 -1.290 -14.670 1.00 98.25 108 GLN A CA 1
ATOM 816 C C . GLN A 1 108 ? 14.985 -1.088 -14.607 1.00 98.25 108 GLN A C 1
ATOM 818 O O . GLN A 1 108 ? 14.417 -1.164 -13.519 1.00 98.25 108 GLN A O 1
ATOM 823 N N . ALA A 1 109 ? 14.312 -1.003 -15.757 1.00 98.31 109 ALA A N 1
ATOM 824 C CA . ALA A 1 109 ? 12.855 -0.930 -15.843 1.00 98.31 109 ALA A CA 1
ATOM 825 C C . ALA A 1 109 ? 12.174 -2.094 -15.103 1.00 98.31 109 ALA A C 1
ATOM 827 O O . ALA A 1 109 ? 11.234 -1.893 -14.335 1.00 98.31 109 ALA A O 1
ATOM 828 N N . ALA A 1 110 ? 12.697 -3.317 -15.245 1.00 98.31 110 ALA A N 1
ATOM 829 C CA . ALA A 1 110 ? 12.185 -4.477 -14.519 1.00 98.31 110 ALA A CA 1
ATOM 830 C C . ALA A 1 110 ? 12.370 -4.364 -12.992 1.00 98.31 110 ALA A C 1
ATOM 832 O O . ALA A 1 110 ? 11.513 -4.820 -12.229 1.00 98.31 110 ALA A O 1
ATOM 833 N N . LYS A 1 111 ? 13.478 -3.779 -12.518 1.00 98.38 111 LYS A N 1
ATOM 834 C CA . LYS A 1 111 ? 13.707 -3.531 -11.083 1.00 98.38 111 LYS A CA 1
ATOM 835 C C . LYS A 1 111 ? 12.747 -2.474 -10.547 1.00 98.38 111 LYS A C 1
ATOM 837 O O . LYS A 1 111 ? 12.159 -2.691 -9.486 1.00 98.38 111 LYS A O 1
ATOM 842 N N . ASP A 1 112 ? 12.551 -1.386 -11.278 1.00 98.25 112 ASP A N 1
ATOM 843 C CA . ASP A 1 112 ? 11.682 -0.294 -10.843 1.00 98.25 112 ASP A CA 1
ATOM 844 C C . ASP A 1 112 ? 10.208 -0.700 -10.880 1.00 98.25 112 ASP A C 1
ATOM 846 O O . ASP A 1 112 ? 9.494 -0.467 -9.908 1.00 98.25 112 ASP A O 1
ATOM 850 N N . ALA A 1 113 ? 9.779 -1.480 -11.876 1.00 98.25 113 ALA A N 1
ATOM 851 C CA . ALA A 1 113 ? 8.453 -2.098 -11.887 1.00 98.25 113 ALA A CA 1
ATOM 852 C C . ALA A 1 113 ? 8.218 -3.019 -10.670 1.00 98.25 113 ALA A C 1
ATOM 854 O O . ALA A 1 113 ? 7.142 -3.009 -10.066 1.00 98.25 113 ALA A O 1
ATOM 855 N N . LYS A 1 114 ? 9.227 -3.799 -10.249 1.00 98.44 114 LYS A N 1
ATOM 856 C CA . LYS A 1 114 ? 9.132 -4.630 -9.031 1.00 98.44 114 LYS A CA 1
ATOM 857 C C . LYS A 1 114 ? 9.018 -3.781 -7.762 1.00 98.44 114 LYS A C 1
ATOM 859 O O . LYS A 1 114 ? 8.238 -4.129 -6.873 1.00 98.44 114 LYS A O 1
ATOM 864 N N . ARG A 1 115 ? 9.777 -2.685 -7.666 1.00 98.25 115 ARG A N 1
ATOM 865 C CA . ARG A 1 115 ? 9.700 -1.734 -6.542 1.00 98.25 115 ARG A CA 1
ATOM 866 C C . ARG A 1 115 ? 8.331 -1.065 -6.484 1.00 98.25 115 ARG A C 1
ATOM 868 O O . ARG A 1 115 ? 7.706 -1.084 -5.425 1.00 98.25 115 ARG A O 1
ATOM 875 N N . ALA A 1 116 ? 7.840 -0.588 -7.625 1.00 98.31 116 ALA A N 1
ATOM 876 C CA . ALA A 1 116 ? 6.508 -0.023 -7.769 1.00 98.31 116 ALA A CA 1
ATOM 877 C C . ALA A 1 116 ? 5.437 -1.012 -7.304 1.00 98.31 116 ALA A C 1
ATOM 879 O O . ALA A 1 116 ? 4.652 -0.698 -6.411 1.00 98.31 116 ALA A O 1
ATOM 880 N N . LYS A 1 117 ? 5.457 -2.255 -7.801 1.00 98.31 117 LYS A N 1
ATOM 881 C CA . LYS A 1 117 ? 4.514 -3.300 -7.371 1.00 98.31 117 LYS A CA 1
ATOM 882 C C . LYS A 1 117 ? 4.534 -3.521 -5.855 1.00 98.31 117 LYS A C 1
ATOM 884 O O . LYS A 1 117 ? 3.481 -3.648 -5.237 1.00 98.31 117 LYS A O 1
ATOM 889 N N . LYS A 1 118 ? 5.720 -3.556 -5.237 1.00 98.25 118 LYS A N 1
ATOM 890 C CA . LYS A 1 118 ? 5.850 -3.734 -3.784 1.00 98.25 118 LYS A CA 1
ATOM 891 C C . LYS A 1 118 ? 5.193 -2.588 -3.009 1.00 98.25 118 LYS A C 1
ATOM 893 O O . LYS A 1 118 ? 4.474 -2.864 -2.052 1.00 98.25 118 LYS A O 1
ATOM 898 N N . LEU A 1 119 ? 5.422 -1.340 -3.418 1.00 97.88 119 LEU A N 1
ATOM 899 C CA . LEU A 1 119 ? 4.836 -0.167 -2.763 1.00 97.88 119 LEU A CA 1
ATOM 900 C C . LEU A 1 119 ? 3.316 -0.095 -2.961 1.00 97.88 119 LEU A C 1
ATOM 902 O O . LEU A 1 119 ? 2.600 0.134 -1.989 1.00 97.88 119 LEU A O 1
ATOM 906 N N . ASN A 1 120 ? 2.813 -0.396 -4.162 1.00 98.00 120 ASN A N 1
ATOM 907 C CA . ASN A 1 120 ? 1.369 -0.488 -4.412 1.00 98.00 120 ASN A CA 1
ATOM 908 C C . ASN A 1 120 ? 0.717 -1.545 -3.497 1.00 98.00 120 ASN A C 1
ATOM 910 O O . ASN A 1 120 ? -0.250 -1.246 -2.803 1.00 98.00 120 ASN A O 1
ATOM 914 N N . ASN A 1 121 ? 1.318 -2.735 -3.369 1.00 98.31 121 ASN A N 1
ATOM 915 C CA . ASN A 1 121 ? 0.827 -3.762 -2.441 1.00 98.31 121 ASN A CA 1
ATOM 916 C C . ASN A 1 121 ? 0.837 -3.290 -0.972 1.00 98.31 121 ASN A C 1
ATOM 918 O O . ASN A 1 121 ? -0.028 -3.666 -0.180 1.00 98.31 121 ASN A O 1
ATOM 922 N N . GLN A 1 122 ? 1.835 -2.499 -0.567 1.00 98.12 122 GLN A N 1
ATOM 923 C CA . GLN A 1 122 ? 1.882 -1.931 0.783 1.00 98.12 122 GLN A CA 1
ATOM 924 C C . GLN A 1 122 ? 0.761 -0.912 1.007 1.00 98.12 122 GLN A C 1
ATOM 926 O O . GLN A 1 122 ? 0.143 -0.936 2.073 1.00 98.12 122 GLN A O 1
ATOM 931 N N . LEU A 1 123 ? 0.478 -0.065 0.016 1.00 98.25 123 LEU A N 1
ATOM 932 C CA . LEU A 1 123 ? -0.637 0.876 0.051 1.00 98.25 123 LEU A CA 1
ATOM 933 C C . LEU A 1 123 ? -1.981 0.139 0.154 1.00 98.25 123 LEU A C 1
ATOM 935 O O . LEU A 1 123 ? -2.783 0.465 1.027 1.00 98.25 123 LEU A O 1
ATOM 939 N N . ASP A 1 124 ? -2.187 -0.918 -0.633 1.00 98.25 124 ASP A N 1
ATOM 940 C CA . ASP A 1 124 ? -3.398 -1.747 -0.571 1.00 98.25 124 ASP A CA 1
ATOM 941 C C . ASP A 1 124 ? -3.603 -2.390 0.803 1.00 98.25 124 ASP A C 1
ATOM 943 O O . ASP A 1 124 ? -4.707 -2.378 1.355 1.00 98.25 124 ASP A O 1
ATOM 947 N N . ASN A 1 125 ? -2.532 -2.904 1.408 1.00 98.12 125 ASN A N 1
ATOM 948 C CA . ASN A 1 125 ? -2.592 -3.468 2.754 1.00 98.12 125 ASN A CA 1
ATOM 949 C C . ASN A 1 125 ? -2.981 -2.418 3.804 1.00 98.12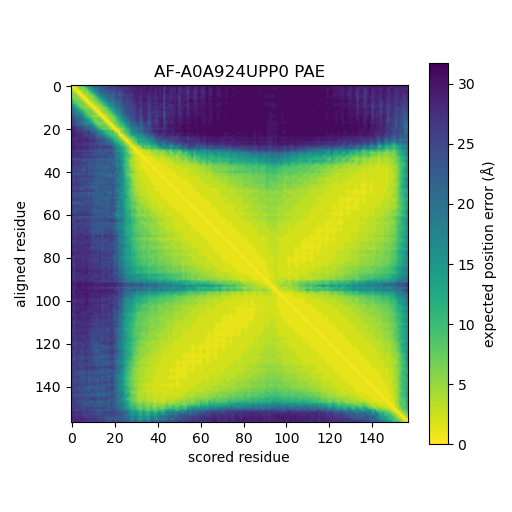 125 ASN A C 1
ATOM 951 O O . ASN A 1 125 ? -3.797 -2.701 4.685 1.00 98.12 125 ASN A O 1
ATOM 955 N N . VAL A 1 126 ? -2.433 -1.201 3.708 1.00 98.25 126 VAL A N 1
ATOM 956 C CA . VAL A 1 126 ? -2.807 -0.091 4.598 1.00 98.25 126 VAL A CA 1
ATOM 957 C C . VAL A 1 126 ? -4.265 0.317 4.372 1.00 98.25 126 VAL A C 1
ATOM 959 O O . VAL A 1 126 ? -5.005 0.458 5.345 1.00 98.25 126 VAL A O 1
ATOM 962 N N . ASN A 1 127 ? -4.721 0.401 3.121 1.00 98.19 127 ASN A N 1
ATOM 963 C CA . ASN A 1 127 ? -6.117 0.689 2.778 1.00 98.19 127 ASN A CA 1
ATOM 964 C C . ASN A 1 127 ? -7.081 -0.349 3.369 1.00 98.19 127 ASN A C 1
ATOM 966 O O . ASN A 1 127 ? -8.114 0.000 3.945 1.00 98.19 127 ASN A O 1
ATOM 970 N N . ASN A 1 128 ? -6.738 -1.633 3.276 1.00 98.31 128 ASN A N 1
ATOM 971 C CA . ASN A 1 128 ? -7.533 -2.710 3.863 1.00 98.31 128 ASN A CA 1
ATOM 972 C C . ASN A 1 128 ? -7.556 -2.631 5.393 1.00 98.31 128 ASN A C 1
ATOM 974 O O . ASN A 1 128 ? -8.604 -2.838 6.011 1.00 98.31 128 ASN A O 1
ATOM 978 N N . LYS A 1 129 ? -6.426 -2.272 6.013 1.00 98.12 129 LYS A N 1
ATOM 979 C CA . LYS A 1 129 ? -6.344 -2.067 7.459 1.00 98.12 129 LYS A CA 1
ATOM 980 C C . LYS A 1 129 ? -7.206 -0.889 7.922 1.00 98.12 129 LYS A C 1
ATOM 982 O O . LYS A 1 129 ? -7.927 -1.040 8.905 1.00 98.12 129 LYS A O 1
ATOM 987 N N . ILE A 1 130 ? -7.196 0.228 7.194 1.00 98.38 130 ILE A N 1
ATOM 988 C CA . ILE A 1 130 ? -8.070 1.389 7.436 1.00 98.38 130 ILE A CA 1
ATOM 989 C C . ILE A 1 130 ? -9.541 0.965 7.407 1.00 98.38 130 ILE A C 1
ATOM 991 O O . ILE A 1 130 ? -10.251 1.186 8.385 1.00 98.38 130 ILE A O 1
ATOM 995 N N . LYS A 1 131 ? -9.981 0.268 6.349 1.00 98.19 131 LYS A N 1
ATOM 996 C CA . LYS A 1 131 ? -11.364 -0.236 6.237 1.00 98.19 131 LYS A CA 1
ATOM 997 C C . LYS A 1 131 ? -11.741 -1.147 7.409 1.00 98.19 131 LYS A C 1
ATOM 999 O O . LYS A 1 131 ? -12.844 -1.059 7.944 1.00 98.19 131 LYS A O 1
ATOM 1004 N N . GLY A 1 132 ? -10.828 -2.027 7.822 1.00 98.19 132 GLY A N 1
ATOM 1005 C CA . GLY A 1 132 ? -11.030 -2.901 8.976 1.00 98.19 132 GLY A CA 1
ATOM 1006 C C . GLY A 1 132 ? -11.164 -2.131 10.293 1.00 98.19 132 GLY A C 1
ATOM 1007 O O . GLY A 1 132 ? -12.031 -2.455 11.103 1.00 98.19 132 GLY A O 1
ATOM 1008 N N . LEU A 1 133 ? -10.337 -1.104 10.500 1.00 98.19 133 LEU A N 1
ATOM 1009 C CA . LEU A 1 133 ? -10.389 -0.242 11.682 1.00 98.19 133 LEU A CA 1
ATOM 1010 C C . LEU A 1 133 ? -11.668 0.594 11.722 1.00 98.19 133 LEU A C 1
ATOM 1012 O O . LEU A 1 133 ? -12.296 0.644 12.770 1.00 98.19 133 LEU A O 1
ATOM 1016 N N . GLN A 1 134 ? -12.108 1.162 10.596 1.00 97.56 134 GLN A N 1
ATOM 1017 C CA . GLN A 1 134 ? -13.378 1.894 10.505 1.00 97.56 134 GLN A CA 1
ATOM 1018 C C . GLN A 1 134 ? -14.560 1.030 10.964 1.00 97.56 134 GLN A C 1
ATOM 1020 O O . GLN A 1 134 ? -15.293 1.422 11.868 1.00 97.56 134 GLN A O 1
ATOM 1025 N N . ARG A 1 135 ? -14.669 -0.206 10.455 1.00 98.12 135 ARG A N 1
ATOM 1026 C CA . ARG A 1 135 ? -15.717 -1.151 10.885 1.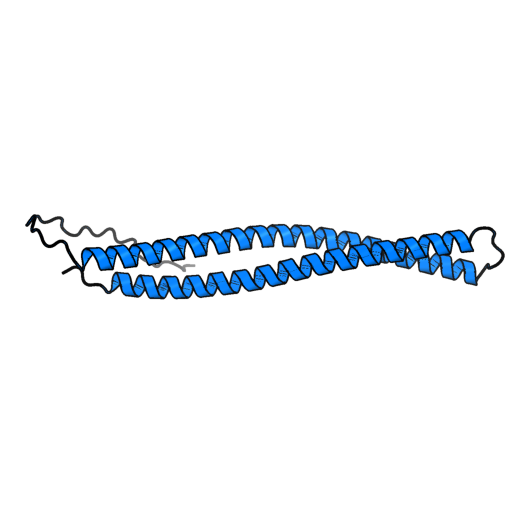00 98.12 135 ARG A CA 1
ATOM 1027 C C . ARG A 1 135 ? -15.652 -1.469 12.381 1.00 98.12 135 ARG A C 1
ATOM 1029 O O . ARG A 1 135 ? -16.688 -1.569 13.033 1.00 98.12 135 ARG A O 1
ATOM 1036 N N . LYS A 1 136 ? -14.446 -1.648 12.935 1.00 97.31 136 LYS A N 1
ATOM 1037 C CA . LYS A 1 136 ? -14.250 -1.913 14.372 1.00 97.31 136 LYS A CA 1
ATOM 1038 C C . LYS A 1 136 ? -14.627 -0.710 15.234 1.00 97.31 136 LYS A C 1
ATOM 1040 O O . LYS A 1 136 ? -15.243 -0.901 16.280 1.00 97.31 136 LYS A O 1
ATOM 1045 N N . THR A 1 137 ? -14.282 0.498 14.798 1.00 96.31 137 THR A N 1
ATOM 1046 C CA . THR A 1 137 ? -14.678 1.757 15.439 1.00 96.31 137 THR A CA 1
ATOM 1047 C C . THR A 1 137 ? -16.198 1.868 15.473 1.00 96.31 137 THR A C 1
ATOM 1049 O O . THR A 1 137 ? -16.756 1.958 16.560 1.00 96.31 137 THR A O 1
ATOM 1052 N N . GLU A 1 138 ? -16.869 1.732 14.327 1.00 96.44 138 GLU A N 1
ATOM 1053 C CA . GLU A 1 138 ? -18.335 1.799 14.236 1.00 96.44 138 GLU A CA 1
ATOM 1054 C C . GLU A 1 138 ? -19.026 0.747 15.111 1.00 96.44 138 GLU A C 1
ATOM 1056 O O . GLU A 1 138 ? -19.989 1.048 15.815 1.00 96.44 138 GLU A O 1
ATOM 1061 N N . GLN A 1 139 ? -18.539 -0.499 15.094 1.00 96.44 139 GLN A N 1
ATOM 1062 C CA . GLN A 1 139 ? -19.109 -1.551 15.934 1.00 96.44 139 GLN A CA 1
ATOM 1063 C C . GLN A 1 139 ? -18.921 -1.243 17.420 1.00 96.44 139 GLN A C 1
ATOM 1065 O O . GLN A 1 139 ? -19.850 -1.407 18.203 1.00 96.44 139 GLN A O 1
ATOM 1070 N N . THR A 1 140 ? -17.739 -0.764 17.810 1.00 95.00 140 THR A N 1
ATOM 1071 C CA . THR A 1 140 ? -17.456 -0.430 19.210 1.00 95.00 140 THR A CA 1
ATOM 1072 C C . THR A 1 140 ? -18.276 0.776 19.669 1.00 95.00 140 THR A C 1
ATOM 1074 O O . THR A 1 140 ? -18.718 0.792 20.811 1.00 95.00 140 THR A O 1
ATOM 1077 N N . GLU A 1 141 ? -18.531 1.758 18.801 1.00 93.06 141 GLU A N 1
ATOM 1078 C CA . GLU A 1 141 ? -19.424 2.889 19.092 1.00 93.06 141 GLU A CA 1
ATOM 1079 C C . GLU A 1 141 ? -20.868 2.431 19.310 1.00 93.06 141 GLU A C 1
ATOM 1081 O O . GLU A 1 141 ? -21.503 2.864 20.272 1.00 93.06 141 GLU A O 1
ATOM 1086 N N . ARG A 1 142 ? -21.369 1.505 18.480 1.00 94.38 142 ARG A N 1
ATOM 1087 C CA . ARG A 1 142 ? -22.692 0.893 18.678 1.00 94.38 142 ARG A CA 1
ATOM 1088 C C . ARG A 1 142 ? -22.779 0.145 20.009 1.00 94.38 142 ARG A C 1
ATOM 1090 O O . ARG A 1 142 ? -23.700 0.405 20.779 1.00 94.38 142 ARG A O 1
ATOM 1097 N N . ASP A 1 143 ? -21.803 -0.716 20.302 1.00 91.94 143 ASP A N 1
ATOM 1098 C CA . ASP A 1 143 ? -21.733 -1.456 21.570 1.00 91.94 143 ASP A CA 1
ATOM 1099 C C . ASP A 1 143 ? -21.682 -0.501 22.777 1.00 91.94 143 ASP A C 1
ATOM 1101 O O . ASP A 1 143 ? -22.312 -0.746 23.804 1.00 91.94 143 ASP A O 1
ATOM 1105 N N . LEU A 1 144 ? -20.917 0.592 22.668 1.00 91.75 144 LEU A N 1
ATOM 1106 C CA . LEU A 1 144 ? -20.781 1.582 23.733 1.00 91.75 144 LEU A CA 1
ATOM 1107 C C . LEU A 1 144 ? -22.102 2.312 23.988 1.00 91.75 144 LEU A C 1
ATOM 1109 O O . LEU A 1 144 ? -22.450 2.545 25.143 1.00 91.75 144 LEU A O 1
ATOM 1113 N N . ASN A 1 145 ? -22.830 2.674 22.931 1.00 89.50 145 ASN A N 1
ATOM 1114 C CA . ASN A 1 145 ? -24.126 3.337 23.052 1.00 89.50 145 ASN A CA 1
ATOM 1115 C C . ASN A 1 145 ? -25.167 2.414 23.702 1.00 89.50 145 ASN A C 1
ATOM 1117 O O . ASN A 1 145 ? -25.886 2.853 24.598 1.00 89.50 145 ASN A O 1
ATOM 1121 N N . ASP A 1 146 ? -25.192 1.133 23.326 1.00 88.81 146 ASP A N 1
ATOM 1122 C CA . ASP A 1 146 ? -26.050 0.128 23.965 1.00 88.81 146 ASP A CA 1
ATOM 1123 C C . ASP A 1 146 ? -25.707 -0.037 25.458 1.00 88.81 146 ASP A C 1
ATOM 1125 O O . ASP A 1 146 ? -26.585 0.067 26.316 1.00 88.81 146 A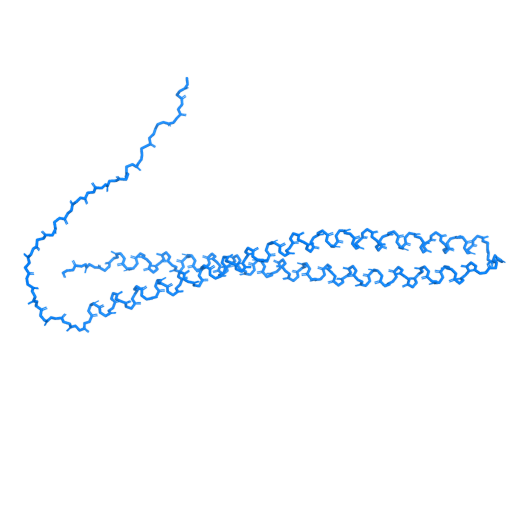SP A O 1
ATOM 1129 N N . LEU A 1 147 ? -24.420 -0.181 25.799 1.00 86.56 147 LEU A N 1
ATOM 1130 C CA . LEU A 1 147 ? -23.967 -0.274 27.192 1.00 86.56 147 LEU A CA 1
ATOM 1131 C C . LEU A 1 147 ? -24.320 0.972 28.010 1.00 86.56 147 LEU A C 1
ATOM 1133 O O . LEU A 1 147 ? -24.789 0.845 29.138 1.00 86.56 147 LEU A O 1
ATOM 1137 N N . LYS A 1 148 ? -24.131 2.172 27.452 1.00 82.62 148 LYS A N 1
ATOM 1138 C CA . LYS A 1 148 ? -24.484 3.429 28.125 1.00 82.62 148 LYS A CA 1
ATOM 1139 C C . LYS A 1 148 ? -25.981 3.531 28.394 1.00 82.62 148 LYS A C 1
ATOM 1141 O O . LYS A 1 148 ? -26.353 3.868 29.511 1.00 82.62 148 LYS A O 1
ATOM 1146 N N . SER A 1 149 ? -26.824 3.160 27.427 1.00 82.06 149 SER A N 1
ATOM 1147 C CA . SER A 1 149 ? -28.280 3.170 27.621 1.00 82.06 149 SER A CA 1
ATOM 1148 C C . SER A 1 149 ? -28.737 2.219 28.735 1.00 82.06 149 SER A C 1
ATOM 1150 O O . SER A 1 149 ? -29.660 2.529 29.482 1.00 82.06 149 SER A O 1
ATOM 1152 N N . LYS A 1 150 ? -28.042 1.087 28.911 1.00 76.50 150 LYS A N 1
ATOM 1153 C CA . LYS A 1 150 ? -28.296 0.132 30.000 1.00 76.50 150 LYS A CA 1
ATOM 1154 C C . LYS A 1 150 ? -27.819 0.645 31.356 1.00 76.50 150 LYS A C 1
ATOM 1156 O O . LYS A 1 150 ? -28.471 0.373 32.355 1.00 76.50 150 LYS A O 1
ATOM 1161 N N . VAL A 1 151 ? -26.709 1.385 31.395 1.00 69.25 151 VAL A N 1
ATOM 1162 C CA . VAL A 1 151 ? -26.199 2.022 32.621 1.00 69.25 151 VAL A CA 1
ATOM 1163 C C . VAL A 1 151 ? -27.120 3.155 33.083 1.00 69.25 151 VAL A C 1
ATOM 1165 O O . VAL A 1 151 ? -27.388 3.249 34.274 1.00 69.25 151 VAL A O 1
ATOM 1168 N N . GLU A 1 152 ? -27.639 3.975 32.164 1.00 63.22 152 GLU A N 1
ATOM 1169 C CA . GLU A 1 152 ? -28.599 5.048 32.482 1.00 63.22 152 GLU A CA 1
ATOM 1170 C C . GLU A 1 152 ? -29.967 4.518 32.947 1.00 63.22 152 GLU A C 1
ATOM 1172 O O . GLU A 1 152 ? -30.6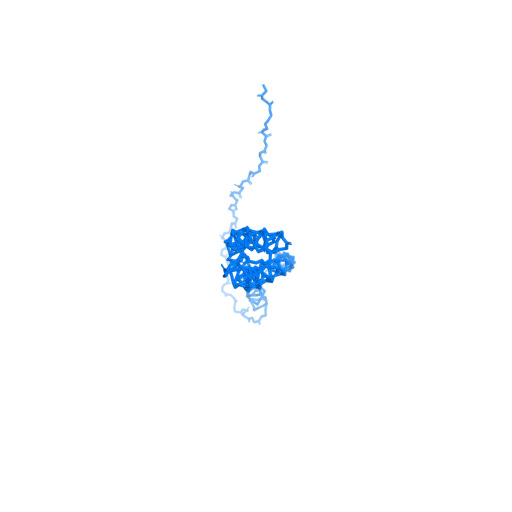62 5.198 33.698 1.00 63.22 152 GLU A O 1
ATOM 1177 N N . PHE A 1 153 ? -30.352 3.303 32.539 1.00 54.31 153 PHE A N 1
ATOM 1178 C CA . PHE A 1 153 ? -31.633 2.691 32.909 1.00 54.31 153 PHE A CA 1
ATOM 1179 C C . PHE A 1 153 ? -31.628 2.000 34.283 1.00 54.31 153 PHE A C 1
ATOM 1181 O O . PHE A 1 153 ? -32.690 1.611 34.763 1.00 54.31 153 PHE A O 1
ATOM 1188 N N . VAL A 1 154 ? -30.474 1.825 34.939 1.00 54.88 154 VAL A N 1
ATOM 1189 C CA . VAL A 1 154 ? -30.431 1.220 36.281 1.00 54.88 154 VAL A CA 1
ATOM 1190 C C . VAL A 1 154 ? -30.964 2.253 37.285 1.00 54.88 154 VAL A C 1
ATOM 1192 O O . VAL A 1 154 ? -30.298 3.266 37.505 1.00 54.88 154 VAL A O 1
ATOM 1195 N N . PRO A 1 155 ? -32.148 2.047 37.899 1.00 43.81 155 PRO A N 1
ATOM 1196 C CA . PRO A 1 155 ? -32.712 3.016 38.827 1.00 43.81 155 PRO A CA 1
ATOM 1197 C C . PRO A 1 155 ? -31.833 3.068 40.076 1.00 43.81 155 PRO A C 1
ATOM 1199 O O . PRO A 1 155 ? -31.633 2.049 40.744 1.00 43.81 155 PRO A O 1
ATOM 1202 N N . ASN A 1 156 ? -31.313 4.252 40.392 1.00 46.44 156 ASN A N 1
ATOM 1203 C CA . ASN A 1 156 ? -30.765 4.529 41.714 1.00 46.44 156 ASN A CA 1
ATOM 1204 C C . ASN A 1 156 ? -31.955 4.625 42.681 1.00 46.44 156 ASN A C 1
ATOM 1206 O O . ASN A 1 156 ? -32.559 5.691 42.802 1.00 46.44 156 ASN A O 1
ATOM 1210 N N . ASN A 1 157 ? -32.327 3.492 43.283 1.00 40.47 157 ASN A N 1
ATOM 1211 C CA . ASN A 1 157 ? -33.303 3.414 44.373 1.00 40.47 157 ASN A CA 1
ATOM 1212 C C . ASN A 1 157 ? -32.624 3.652 45.721 1.00 40.47 157 ASN A C 1
ATOM 1214 O O . ASN A 1 157 ? -31.547 3.049 45.935 1.00 40.47 157 ASN A O 1
#

Sequence (157 aa):
MKIFSKILSFGLIIGALSSIGCSSKVTSQNIDTLKSQEAVLKKTTQLNNYKLELEKNLVRQIQLTKDVESINREASASSSDAQELSGRVSRNPGESGMANRSNRASQQAAKDAKRAKKLNNQLDNVNNKIKGLQRKTEQTERDLNDLKSKVEFVPNN

pLDDT: mean 83.54, std 21.03, range [36.31, 98.44]

Nearest PDB structures (foldseek):
  6z6f-assembly1_C  TM=4.812E-01  e=1.055E-02  Saccharomyces cerevisiae S288C
  8am0-assembly1_B  TM=4.663E-01  e=8.502E-02  Homo sapiens
  8i4v-assembly1_B  TM=4.390E-01  e=7.145E-02  Saccharomyces cerevisiae S288C
  8i21-assembly1_A  TM=3.817E-01  e=8.640E-01  Saccharomyces cerevisiae S288C

Secondary structure (DSSP, 8-state):
--------------------------SSHHHHHHHHHHHHHHHHHHHHHHHHHHHHHHHHHHHHHHHHHHHHHHHHHHHHHHHHHHHHHHH-TTSTTHHHHHHHHHHHHHHHHHHHHHHHHHHHHHHHHHHHHHHHHHHHHHHHHHHHHHHHTS---